Protein AF-A0A0C4YMG2-F1 (afdb_monomer)

Organism: NCBI:txid68895

Sequence (161 aa):
MKVSTTNVLNVLEQGEITAVRDLARYISHPRAFVLLRTAFIAMAAVAVLCFAASSFHLDGFENVGIGAAVVAALLLLGERRWFGNRDEVVVPAELLAVLRGQLRQEMFGKLEEVASRLTHDGPGDGVIRVRTLWQFLSESVASDTLKRRDARRPTKESQAG

Radius of gyration: 23.24 Å; Cα contacts (8 Å, |Δi|>4): 148; chains: 1; bounding box: 48×41×78 Å

Structure (mmCIF, N/CA/C/O backbone):
data_AF-A0A0C4YMG2-F1
#
_entry.id   AF-A0A0C4YMG2-F1
#
loop_
_atom_site.group_PDB
_atom_site.id
_atom_site.type_symbol
_atom_site.label_atom_id
_atom_site.label_alt_id
_atom_site.label_comp_id
_atom_site.label_asym_id
_atom_site.label_entity_id
_atom_site.label_seq_id
_atom_site.pdbx_PDB_ins_code
_atom_site.Cartn_x
_atom_site.Cartn_y
_atom_site.Cartn_z
_atom_site.occupancy
_atom_site.B_iso_or_equiv
_atom_site.auth_seq_id
_atom_site.auth_comp_id
_atom_site.auth_asym_id
_atom_site.auth_atom_id
_atom_site.pdbx_PDB_model_num
ATOM 1 N N . MET A 1 1 ? -8.814 30.461 10.374 1.00 34.84 1 MET A N 1
ATOM 2 C CA . MET A 1 1 ? -9.318 29.277 11.103 1.00 34.84 1 MET A CA 1
ATOM 3 C C . MET A 1 1 ? -8.114 28.527 11.656 1.00 34.84 1 MET A C 1
ATOM 5 O O . MET A 1 1 ? -7.326 28.020 10.871 1.00 34.84 1 MET A O 1
ATOM 9 N N . LYS A 1 2 ? -7.880 28.564 12.973 1.00 29.67 2 LYS A N 1
ATOM 10 C CA . LYS A 1 2 ? -6.794 27.795 13.599 1.00 29.67 2 LYS A CA 1
ATOM 11 C C . LYS A 1 2 ? -7.256 26.343 13.672 1.00 29.67 2 LYS A C 1
ATOM 13 O O . LYS A 1 2 ? -8.113 26.022 14.487 1.00 29.67 2 LYS A O 1
ATOM 18 N N . VAL A 1 3 ? -6.737 25.496 12.787 1.00 37.41 3 VAL A N 1
ATOM 19 C CA . VAL A 1 3 ? -6.883 24.044 12.910 1.00 37.41 3 VAL A CA 1
ATOM 20 C C . VAL A 1 3 ? -6.118 23.656 14.169 1.00 37.41 3 VAL A C 1
ATOM 22 O O . VAL A 1 3 ? -4.891 23.700 14.195 1.00 37.41 3 VAL A O 1
ATOM 25 N N . SER A 1 4 ? -6.850 23.380 15.247 1.00 33.66 4 SER A N 1
ATOM 26 C CA . SER A 1 4 ? -6.287 22.791 16.456 1.00 33.66 4 SER A CA 1
ATOM 27 C C . SER A 1 4 ? -5.834 21.382 16.095 1.00 33.66 4 SER A C 1
ATOM 29 O O . SER A 1 4 ? -6.612 20.436 16.159 1.00 33.66 4 SER A O 1
ATOM 31 N N . THR A 1 5 ? -4.577 21.242 15.676 1.00 39.91 5 THR A N 1
ATOM 32 C CA . THR A 1 5 ? -3.848 19.972 15.634 1.00 39.91 5 THR A CA 1
ATOM 33 C C . THR A 1 5 ? -3.621 19.500 17.066 1.00 39.91 5 THR A C 1
ATOM 35 O O . THR A 1 5 ? -2.499 19.482 17.574 1.00 39.91 5 THR A O 1
ATOM 38 N N . THR A 1 6 ? -4.700 19.139 17.753 1.00 43.66 6 THR A N 1
ATOM 39 C CA . THR A 1 6 ? -4.601 18.259 18.906 1.00 43.66 6 THR A CA 1
ATOM 40 C C . THR A 1 6 ? -4.354 16.881 18.315 1.00 43.66 6 THR A C 1
ATOM 42 O O . THR A 1 6 ? -5.286 16.175 17.951 1.00 43.66 6 THR A O 1
ATOM 45 N N . ASN A 1 7 ? -3.072 16.576 18.108 1.00 50.31 7 ASN A N 1
ATOM 46 C CA . ASN A 1 7 ? -2.548 15.259 17.772 1.00 50.31 7 ASN A CA 1
ATOM 47 C C . ASN A 1 7 ? -3.168 14.218 18.716 1.00 50.31 7 ASN A C 1
ATOM 49 O O . ASN A 1 7 ? -2.658 13.999 19.817 1.00 50.31 7 ASN A O 1
ATOM 53 N N . VAL A 1 8 ? -4.274 13.591 18.311 1.00 53.03 8 VAL A N 1
ATOM 54 C CA . VAL A 1 8 ? -4.788 12.396 18.977 1.00 53.03 8 VAL A CA 1
ATOM 55 C C . VAL A 1 8 ? -3.865 11.268 18.542 1.00 53.03 8 VAL A C 1
ATOM 57 O O . VAL A 1 8 ? -4.108 10.604 17.546 1.00 53.03 8 VAL A O 1
ATOM 60 N N . LEU A 1 9 ? -2.739 11.126 19.242 1.00 66.31 9 LEU A N 1
ATOM 61 C CA . LEU A 1 9 ? -1.820 10.015 19.033 1.00 66.31 9 LEU A CA 1
ATOM 62 C C . LEU A 1 9 ? -2.473 8.788 19.658 1.00 66.31 9 LEU A C 1
ATOM 64 O O . LEU A 1 9 ? -2.465 8.608 20.875 1.00 66.31 9 LEU A O 1
ATOM 68 N N . ASN A 1 10 ? -3.073 7.966 18.812 1.00 78.94 10 ASN A N 1
ATOM 69 C CA . ASN A 1 10 ? -3.588 6.660 19.180 1.00 78.94 10 ASN A CA 1
ATOM 70 C C . ASN A 1 10 ? -2.441 5.818 19.748 1.00 78.94 10 ASN A C 1
ATOM 72 O O . ASN A 1 10 ? -1.481 5.509 19.045 1.00 78.94 10 ASN A O 1
ATOM 76 N N . VAL A 1 11 ? -2.489 5.478 21.037 1.00 81.00 11 VAL A N 1
ATOM 77 C CA . VAL A 1 11 ? -1.402 4.723 21.671 1.00 81.00 11 VAL A CA 1
ATOM 78 C C . VAL A 1 11 ? -1.603 3.240 21.411 1.00 81.00 11 VAL A C 1
ATOM 80 O O . VAL A 1 11 ? -2.366 2.573 22.109 1.00 81.00 11 VAL A O 1
ATOM 83 N N . LEU A 1 12 ? -0.890 2.729 20.415 1.00 82.88 12 LEU A N 1
ATOM 84 C CA . LEU A 1 12 ? -0.925 1.322 20.047 1.00 82.88 12 LEU A CA 1
ATOM 85 C C . LEU A 1 12 ? 0.212 0.546 20.712 1.00 82.88 12 LEU A C 1
ATOM 87 O O . LEU A 1 12 ? 1.342 1.029 20.860 1.00 82.88 12 LEU A O 1
ATOM 91 N N . GLU A 1 13 ? -0.077 -0.695 21.081 1.00 87.44 13 GLU A N 1
ATOM 92 C CA . GLU A 1 13 ? 0.951 -1.675 21.415 1.00 87.44 13 GLU A CA 1
ATOM 93 C C . GLU A 1 13 ? 1.672 -2.148 20.145 1.00 87.44 13 GLU A C 1
ATOM 95 O O . GLU A 1 13 ? 1.132 -2.109 19.037 1.00 87.44 13 GLU A O 1
ATOM 100 N N . GLN A 1 14 ? 2.917 -2.615 20.276 1.00 85.56 14 GLN A N 1
ATOM 101 C CA . GLN A 1 14 ? 3.703 -3.046 19.115 1.00 85.56 14 GLN A CA 1
ATOM 102 C C . GLN A 1 14 ? 3.036 -4.209 18.353 1.00 85.56 14 GLN A C 1
ATOM 104 O O . GLN A 1 14 ? 3.139 -4.273 17.125 1.00 85.56 14 GLN A O 1
ATOM 109 N N . GLY A 1 15 ? 2.305 -5.081 19.060 1.00 86.50 15 GLY A N 1
ATOM 110 C CA . GLY A 1 15 ? 1.491 -6.140 18.456 1.00 86.50 15 GLY A CA 1
ATOM 111 C C . GLY A 1 15 ? 0.342 -5.590 17.606 1.00 86.50 15 GLY A C 1
ATOM 112 O O . GLY A 1 15 ? 0.178 -6.009 16.464 1.00 86.50 15 GLY A O 1
ATOM 113 N N . GLU A 1 16 ? -0.376 -4.582 18.109 1.00 87.81 16 GLU A N 1
ATOM 114 C CA . GLU A 1 16 ? -1.483 -3.918 17.402 1.00 87.81 16 GLU A CA 1
ATOM 115 C C . GLU A 1 16 ? -0.993 -3.194 16.135 1.00 87.81 16 GLU A C 1
ATOM 117 O O . GLU A 1 16 ? -1.596 -3.306 15.068 1.00 87.81 16 GLU A O 1
ATOM 122 N N . ILE A 1 17 ? 0.151 -2.500 16.223 1.00 88.38 17 ILE A N 1
ATOM 123 C CA . ILE A 1 17 ? 0.783 -1.842 15.067 1.00 88.38 17 ILE A CA 1
ATOM 124 C C . ILE A 1 17 ? 1.136 -2.865 13.993 1.00 88.38 17 ILE A C 1
ATOM 126 O O . ILE A 1 17 ? 0.932 -2.615 12.804 1.00 88.38 17 ILE A O 1
ATOM 130 N N . THR A 1 18 ? 1.706 -3.996 14.407 1.00 90.19 18 THR A N 1
ATOM 131 C CA . THR A 1 18 ? 2.139 -5.050 13.487 1.00 90.19 18 THR A CA 1
ATOM 132 C C . THR A 1 18 ? 0.930 -5.680 12.801 1.00 90.19 18 THR A C 1
ATOM 134 O O . THR A 1 18 ? 0.917 -5.755 11.578 1.00 90.19 18 THR A O 1
ATOM 137 N N . ALA A 1 19 ? -0.127 -5.993 13.553 1.00 90.19 19 ALA A N 1
ATOM 138 C CA . ALA A 1 19 ? -1.386 -6.516 13.028 1.00 90.19 19 ALA A CA 1
ATOM 139 C C . ALA A 1 19 ? -2.017 -5.606 11.959 1.00 90.19 19 ALA A C 1
ATOM 141 O O . ALA A 1 19 ? -2.282 -6.046 10.839 1.00 90.19 19 ALA A O 1
ATOM 142 N N . VAL A 1 20 ? -2.204 -4.316 12.268 1.00 90.50 20 VAL A N 1
ATOM 143 C CA . VAL A 1 20 ? -2.799 -3.354 11.323 1.00 90.50 20 VAL A CA 1
ATOM 144 C C . VAL A 1 20 ? -1.906 -3.174 10.091 1.00 90.50 20 VAL A C 1
ATOM 146 O O . VAL A 1 20 ? -2.401 -3.142 8.964 1.00 90.50 20 VAL A O 1
ATOM 149 N N . ARG A 1 21 ? -0.584 -3.081 10.281 1.00 91.38 21 ARG A N 1
ATOM 150 C CA . ARG A 1 21 ? 0.384 -2.904 9.189 1.00 91.38 21 ARG A CA 1
ATOM 151 C C . ARG A 1 21 ? 0.437 -4.112 8.266 1.00 91.38 21 ARG A C 1
ATOM 153 O O . ARG A 1 21 ? 0.476 -3.935 7.049 1.00 91.38 21 ARG A O 1
ATOM 160 N N . ASP A 1 22 ? 0.472 -5.312 8.825 1.00 90.88 22 ASP A N 1
ATOM 161 C CA . ASP A 1 22 ? 0.573 -6.541 8.048 1.00 90.88 22 ASP A CA 1
ATOM 162 C C . ASP A 1 22 ? -0.716 -6.790 7.275 1.00 90.88 22 ASP A C 1
ATOM 164 O O . ASP A 1 22 ? -0.653 -7.112 6.089 1.00 90.88 22 ASP A O 1
ATOM 168 N N . LEU A 1 23 ? -1.875 -6.512 7.879 1.00 90.44 23 LEU A N 1
ATOM 169 C CA . LEU A 1 23 ? -3.149 -6.542 7.173 1.00 90.44 23 LEU A CA 1
ATOM 170 C C . LEU A 1 23 ? -3.191 -5.519 6.029 1.00 90.44 23 LEU A C 1
ATOM 172 O O . LEU A 1 23 ? -3.531 -5.865 4.895 1.00 90.44 23 LEU A O 1
ATOM 176 N N . ALA A 1 24 ? -2.801 -4.270 6.302 1.00 88.94 24 ALA A N 1
ATOM 177 C CA . ALA A 1 24 ? -2.765 -3.224 5.288 1.00 88.94 24 ALA A CA 1
ATOM 178 C C . ALA A 1 24 ? -1.848 -3.617 4.123 1.00 88.94 24 ALA A C 1
ATOM 180 O O . ALA A 1 24 ? -2.241 -3.472 2.966 1.00 88.94 24 ALA A O 1
ATOM 181 N N . ARG A 1 25 ? -0.659 -4.175 4.397 1.00 87.81 25 ARG A N 1
ATOM 182 C CA . ARG A 1 25 ? 0.286 -4.671 3.379 1.00 87.81 25 ARG A CA 1
ATOM 183 C C . ARG A 1 25 ? -0.251 -5.860 2.601 1.00 87.81 25 ARG A C 1
ATOM 185 O O . ARG A 1 25 ? -0.142 -5.862 1.380 1.00 87.81 25 ARG A O 1
ATOM 192 N N . TYR A 1 26 ? -0.832 -6.836 3.290 1.00 87.88 26 TYR A N 1
ATOM 193 C CA . TYR A 1 26 ? -1.396 -8.033 2.676 1.00 87.88 26 TYR A CA 1
ATOM 194 C C . TYR A 1 26 ? -2.449 -7.674 1.623 1.00 87.88 26 TYR A C 1
ATOM 196 O O . TYR A 1 26 ? -2.428 -8.205 0.513 1.00 87.88 26 TYR A O 1
ATOM 204 N N . ILE A 1 27 ? -3.319 -6.711 1.939 1.00 85.31 27 ILE A N 1
ATOM 205 C CA . ILE A 1 27 ? -4.368 -6.260 1.024 1.00 85.31 27 ILE A CA 1
ATOM 206 C C . ILE A 1 27 ? -3.803 -5.323 -0.045 1.00 85.31 27 ILE A C 1
ATOM 208 O O . ILE A 1 27 ? -4.109 -5.490 -1.220 1.00 85.31 27 ILE A O 1
ATOM 212 N N . SER A 1 28 ? -2.969 -4.344 0.309 1.00 81.94 28 SER A N 1
ATOM 213 C CA . SER A 1 28 ? -2.467 -3.356 -0.661 1.00 81.94 28 SER A CA 1
ATOM 214 C C . SER A 1 28 ? -1.492 -3.942 -1.685 1.00 81.94 28 SER A C 1
ATOM 216 O O . SER A 1 28 ? -1.572 -3.578 -2.858 1.00 81.94 28 SER A O 1
ATOM 218 N N . HIS A 1 29 ? -0.633 -4.882 -1.277 1.00 80.94 29 HIS A N 1
ATOM 219 C CA . HIS A 1 29 ? 0.494 -5.392 -2.065 1.00 80.94 29 HIS A CA 1
ATOM 220 C C . HIS A 1 29 ? 0.396 -6.908 -2.325 1.00 80.94 29 HIS A C 1
ATOM 222 O O . HIS A 1 29 ? 1.229 -7.679 -1.835 1.00 80.94 29 HIS A O 1
ATOM 228 N N . PRO A 1 30 ? -0.574 -7.383 -3.130 1.00 81.12 30 PRO A N 1
ATOM 229 C CA . PRO A 1 30 ? -0.549 -8.769 -3.580 1.00 81.12 30 PRO A CA 1
ATOM 230 C C . PRO A 1 30 ? 0.733 -9.016 -4.389 1.00 81.12 30 PRO A C 1
ATOM 232 O O . PRO A 1 30 ? 1.203 -8.133 -5.108 1.00 81.12 30 PRO A O 1
ATOM 235 N N . ARG A 1 31 ? 1.301 -10.227 -4.313 1.00 83.25 31 ARG A N 1
ATOM 236 C CA . ARG A 1 31 ? 2.590 -10.563 -4.961 1.00 83.25 31 ARG A CA 1
ATOM 237 C C . ARG A 1 31 ? 2.642 -10.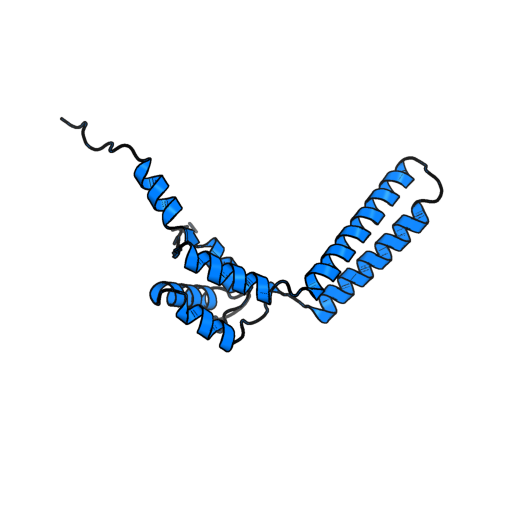161 -6.440 1.00 83.25 31 ARG A C 1
ATOM 239 O O . ARG A 1 31 ? 3.653 -9.641 -6.896 1.00 83.25 31 ARG A O 1
ATOM 246 N N . ALA A 1 32 ? 1.536 -10.343 -7.163 1.00 81.56 32 ALA A N 1
ATOM 247 C CA . ALA A 1 32 ? 1.416 -9.956 -8.567 1.00 81.56 32 ALA A CA 1
ATOM 248 C C . ALA A 1 32 ? 1.554 -8.437 -8.793 1.00 81.56 32 ALA A C 1
ATOM 250 O O . ALA A 1 32 ? 2.218 -8.026 -9.740 1.00 81.56 32 ALA A O 1
ATOM 251 N N . PHE A 1 33 ? 0.993 -7.608 -7.905 1.00 83.62 33 PHE A N 1
ATOM 252 C CA . PHE A 1 33 ? 1.150 -6.152 -7.959 1.00 83.62 33 PHE A CA 1
ATOM 253 C C . PHE A 1 33 ? 2.602 -5.744 -7.708 1.00 83.62 33 PHE A C 1
ATOM 255 O O . PHE A 1 33 ? 3.143 -4.926 -8.444 1.00 83.62 33 PHE A O 1
ATOM 262 N N . VAL A 1 34 ? 3.256 -6.352 -6.713 1.00 84.75 34 VAL A N 1
ATOM 263 C CA . VAL A 1 34 ? 4.668 -6.071 -6.408 1.00 84.75 34 VAL A CA 1
ATOM 264 C C . VAL A 1 34 ? 5.552 -6.401 -7.608 1.00 84.75 34 VAL A C 1
ATOM 266 O O . VAL A 1 34 ? 6.341 -5.558 -8.025 1.00 84.75 34 VAL A O 1
ATOM 269 N N . LEU A 1 35 ? 5.377 -7.581 -8.211 1.00 87.62 35 LEU A N 1
ATOM 270 C CA . LEU A 1 35 ? 6.126 -7.982 -9.403 1.00 87.62 35 LEU A CA 1
ATOM 271 C C . LEU A 1 35 ? 5.919 -6.994 -10.557 1.00 87.62 35 LEU A C 1
ATOM 273 O O . LEU A 1 35 ? 6.892 -6.499 -11.125 1.00 87.62 35 LEU A O 1
ATOM 277 N N . LEU A 1 36 ? 4.666 -6.639 -10.848 1.00 88.31 36 LEU A N 1
ATOM 278 C CA . LEU A 1 36 ? 4.338 -5.696 -11.914 1.00 88.31 36 LEU A CA 1
ATOM 279 C C . LEU A 1 36 ? 4.952 -4.309 -11.665 1.00 88.31 36 LEU A C 1
ATOM 281 O O . LEU A 1 36 ? 5.566 -3.732 -12.563 1.00 88.31 36 LEU A O 1
ATOM 285 N N . ARG A 1 37 ? 4.861 -3.805 -10.429 1.00 87.19 37 ARG A N 1
ATOM 286 C CA . ARG A 1 37 ? 5.425 -2.513 -10.027 1.00 87.19 37 ARG A CA 1
ATOM 287 C C . ARG A 1 37 ? 6.949 -2.504 -10.112 1.00 87.19 37 ARG A C 1
ATOM 289 O O . ARG A 1 37 ? 7.528 -1.525 -10.575 1.00 87.19 37 ARG A O 1
ATOM 296 N N . THR A 1 38 ? 7.609 -3.588 -9.701 1.00 90.38 38 THR A N 1
ATOM 297 C CA . THR A 1 38 ? 9.070 -3.715 -9.822 1.00 90.38 38 THR A CA 1
ATOM 298 C C . THR A 1 38 ? 9.522 -3.761 -11.278 1.00 90.38 38 THR A C 1
ATOM 300 O O . THR A 1 38 ? 10.485 -3.082 -11.625 1.00 90.38 38 THR A O 1
ATOM 303 N N . ALA A 1 39 ? 8.793 -4.472 -12.145 1.00 90.94 39 ALA A N 1
ATOM 304 C CA . ALA A 1 39 ? 9.064 -4.491 -13.579 1.00 90.94 39 ALA A CA 1
ATOM 305 C C . ALA A 1 39 ? 8.897 -3.094 -14.195 1.00 90.94 39 ALA A C 1
ATOM 307 O O . ALA A 1 39 ? 9.756 -2.652 -14.953 1.00 90.94 39 ALA A O 1
ATOM 308 N N . PHE A 1 40 ? 7.841 -2.364 -13.817 1.00 91.62 40 PHE A N 1
ATOM 309 C CA . PHE A 1 40 ? 7.636 -0.981 -14.248 1.00 91.62 40 PHE A CA 1
ATOM 310 C C . PHE A 1 40 ? 8.820 -0.085 -13.859 1.00 91.62 40 PHE A C 1
ATOM 312 O O . PHE A 1 40 ? 9.379 0.594 -14.719 1.00 91.62 40 PHE A O 1
ATOM 319 N N . ILE A 1 41 ? 9.231 -0.112 -12.587 1.00 92.44 41 ILE A N 1
ATOM 320 C CA . ILE A 1 41 ? 10.345 0.706 -12.084 1.00 92.44 41 ILE A CA 1
ATOM 321 C C . ILE A 1 41 ? 11.648 0.354 -12.807 1.00 92.44 41 ILE A C 1
ATOM 323 O O . ILE A 1 41 ? 12.385 1.256 -13.200 1.00 92.44 41 ILE A O 1
ATOM 327 N N . ALA A 1 42 ? 11.920 -0.936 -13.020 1.00 93.69 42 ALA A N 1
ATOM 328 C CA . ALA A 1 42 ? 13.108 -1.381 -13.738 1.00 93.69 42 ALA A CA 1
ATOM 329 C C . ALA A 1 42 ? 13.125 -0.854 -15.182 1.00 93.69 42 ALA A C 1
ATOM 331 O O . ALA A 1 42 ? 14.122 -0.280 -15.610 1.00 93.69 42 ALA A O 1
ATOM 332 N N . MET A 1 43 ? 12.011 -0.971 -15.911 1.00 90.81 43 MET A N 1
ATOM 333 C CA . MET A 1 43 ? 11.918 -0.478 -17.290 1.00 90.81 43 MET A CA 1
ATOM 334 C C . MET A 1 43 ? 11.995 1.048 -17.373 1.00 90.81 43 MET A C 1
ATOM 336 O O . MET A 1 43 ? 12.647 1.579 -18.270 1.00 90.81 43 MET A O 1
ATOM 340 N N . ALA A 1 44 ? 11.401 1.761 -16.414 1.00 89.81 44 ALA A N 1
ATOM 341 C CA . ALA A 1 44 ? 11.532 3.210 -16.317 1.00 89.81 44 ALA A CA 1
ATOM 342 C C . ALA A 1 44 ? 12.989 3.629 -16.055 1.00 89.81 44 ALA A C 1
ATOM 344 O O . ALA A 1 44 ? 13.487 4.548 -16.700 1.00 89.81 44 ALA A O 1
ATOM 345 N N . ALA A 1 45 ? 13.696 2.930 -15.162 1.00 92.69 45 ALA A N 1
ATOM 346 C CA . ALA A 1 45 ? 15.109 3.183 -14.896 1.00 92.69 45 ALA A CA 1
ATOM 347 C C . ALA A 1 45 ? 15.9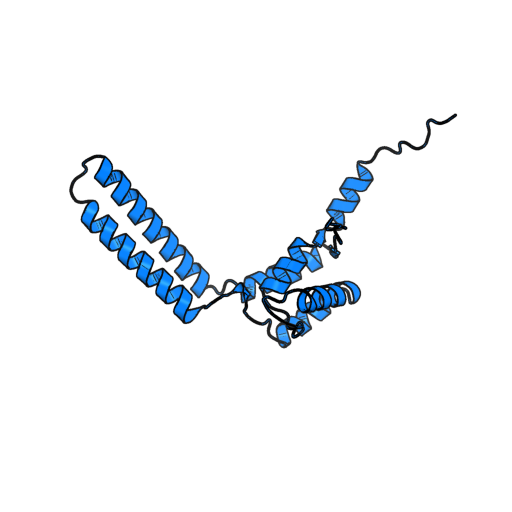77 2.924 -16.137 1.00 92.69 45 ALA A C 1
ATOM 349 O O . ALA A 1 45 ? 16.825 3.749 -16.466 1.00 92.69 45 ALA A O 1
ATOM 350 N N . VAL A 1 46 ? 15.730 1.827 -16.864 1.00 91.19 46 VAL A N 1
ATOM 351 C CA . VAL A 1 46 ? 16.413 1.534 -18.135 1.00 91.19 46 VAL A CA 1
ATOM 352 C C . VAL A 1 46 ? 16.165 2.644 -19.152 1.00 91.19 46 VAL A C 1
ATOM 354 O O . VAL A 1 46 ? 17.121 3.138 -19.740 1.00 91.19 46 VAL A O 1
ATOM 357 N N . ALA A 1 47 ? 14.917 3.093 -19.318 1.00 90.31 47 ALA A N 1
ATOM 358 C CA . ALA A 1 47 ? 14.597 4.190 -20.226 1.00 90.31 47 ALA A CA 1
ATOM 359 C C . ALA A 1 47 ? 15.387 5.460 -19.870 1.00 90.31 47 ALA A C 1
ATOM 361 O O . ALA A 1 47 ? 16.048 6.032 -20.734 1.00 90.31 47 ALA A O 1
ATOM 362 N N . VAL A 1 48 ? 15.388 5.857 -18.591 1.00 90.50 48 VAL A N 1
ATOM 363 C CA . VAL A 1 48 ? 16.137 7.028 -18.104 1.00 90.50 48 VAL A CA 1
ATOM 364 C C . VAL A 1 48 ? 17.637 6.889 -18.371 1.00 90.50 48 VAL A C 1
ATOM 366 O O . VAL A 1 48 ? 18.256 7.836 -18.851 1.00 90.50 48 VAL A O 1
ATOM 369 N N . LEU A 1 49 ? 18.224 5.718 -18.113 1.00 90.94 49 LEU A N 1
ATOM 370 C CA . LEU A 1 49 ? 19.644 5.466 -18.371 1.00 90.94 49 LEU A CA 1
ATOM 371 C C . LEU A 1 49 ? 19.978 5.516 -19.867 1.00 90.94 49 LEU A C 1
ATOM 373 O O . LEU A 1 49 ? 20.998 6.091 -20.237 1.00 90.94 49 LEU A O 1
ATOM 377 N N . CYS A 1 50 ? 19.119 4.972 -20.732 1.00 88.88 50 CYS A N 1
ATOM 378 C CA . CYS A 1 50 ? 19.296 5.037 -22.182 1.00 88.88 50 CYS A CA 1
ATOM 379 C C . CYS A 1 50 ? 19.204 6.475 -22.712 1.00 88.88 50 CYS A C 1
ATOM 381 O O . CYS A 1 50 ? 20.030 6.865 -23.533 1.00 88.88 50 CYS A O 1
ATOM 383 N N . PHE A 1 51 ? 18.261 7.284 -22.216 1.00 85.06 51 PHE A N 1
ATOM 384 C CA . PHE A 1 51 ? 18.172 8.706 -22.574 1.00 85.06 51 PHE A CA 1
ATOM 385 C C . PHE A 1 51 ? 19.375 9.512 -22.064 1.00 85.06 51 PHE A C 1
ATOM 387 O O . PHE A 1 51 ? 19.898 10.368 -22.779 1.00 85.06 51 PHE A O 1
ATOM 394 N N . ALA A 1 52 ? 19.867 9.208 -20.860 1.00 87.31 52 ALA A N 1
ATOM 395 C CA . ALA A 1 52 ? 21.093 9.810 -20.347 1.00 87.31 52 ALA A CA 1
ATOM 396 C C . ALA A 1 52 ? 22.307 9.433 -21.214 1.00 87.31 52 ALA A C 1
ATOM 398 O O . ALA A 1 52 ? 23.085 10.307 -21.577 1.00 87.31 52 ALA A O 1
ATOM 399 N N . ALA A 1 53 ? 22.441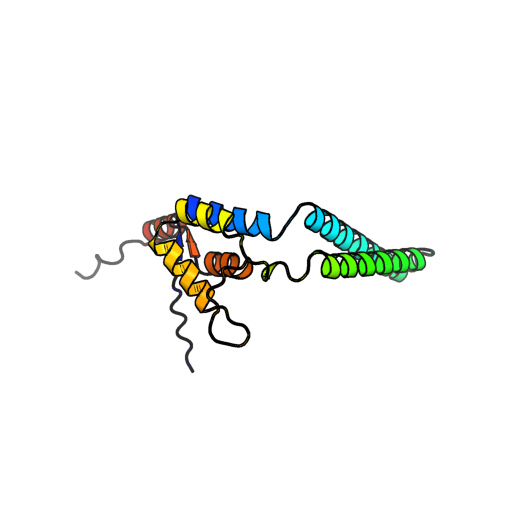 8.162 -21.606 1.00 85.19 53 ALA A N 1
ATOM 400 C CA . ALA A 1 53 ? 23.520 7.679 -22.472 1.00 85.19 53 ALA A CA 1
ATOM 401 C C . ALA A 1 53 ? 23.481 8.304 -23.879 1.00 85.19 53 ALA A C 1
ATOM 403 O O . ALA A 1 53 ? 24.516 8.736 -24.382 1.00 85.19 53 ALA A O 1
ATOM 404 N N . SER A 1 54 ? 22.291 8.421 -24.480 1.00 79.56 54 SER A N 1
ATOM 405 C CA . SER A 1 54 ? 22.069 9.148 -25.743 1.00 79.56 54 SER A CA 1
ATOM 406 C C . SER A 1 54 ? 22.521 10.610 -25.642 1.00 79.56 54 SER A C 1
ATOM 408 O O . SER A 1 54 ? 23.169 11.118 -26.554 1.00 79.56 54 SER A O 1
ATOM 410 N N . SER A 1 55 ? 22.305 11.263 -24.494 1.00 81.44 55 SER A N 1
ATOM 411 C CA . SER A 1 55 ? 22.771 12.642 -24.274 1.00 81.44 55 SER A CA 1
ATOM 412 C C . SER A 1 55 ? 24.305 12.772 -24.325 1.00 81.44 55 SER A C 1
ATOM 414 O O . SER A 1 55 ? 24.823 13.834 -24.668 1.00 81.44 55 SER A O 1
ATOM 416 N N . PHE A 1 56 ? 25.045 11.687 -24.069 1.00 84.62 56 PHE A N 1
ATOM 417 C CA . PHE A 1 56 ? 26.504 11.610 -24.235 1.00 84.62 56 PHE A CA 1
ATOM 418 C C . PHE A 1 56 ? 26.948 11.181 -25.648 1.00 84.62 56 PHE A C 1
ATOM 420 O O . PHE A 1 56 ? 28.120 10.869 -25.838 1.00 84.62 56 PHE A O 1
ATOM 427 N N . HIS A 1 57 ? 26.043 11.195 -26.637 1.00 76.56 57 HIS A N 1
ATOM 428 C CA . HIS A 1 57 ? 26.302 10.847 -28.044 1.00 76.56 57 HIS A CA 1
ATOM 429 C C . HIS A 1 57 ? 26.756 9.390 -28.242 1.00 76.56 57 HIS A C 1
ATOM 431 O O . HIS A 1 57 ? 27.526 9.075 -29.147 1.00 76.56 57 HIS A O 1
ATOM 437 N N . LEU A 1 58 ? 26.288 8.486 -27.377 1.00 72.50 58 LEU A N 1
ATOM 438 C CA . LEU A 1 58 ? 26.470 7.053 -27.571 1.00 72.50 58 LEU A CA 1
ATOM 439 C C . LEU A 1 58 ? 25.397 6.538 -28.539 1.00 72.50 58 LEU A C 1
ATOM 441 O O . LEU A 1 58 ? 24.203 6.554 -28.224 1.00 72.50 58 LEU A O 1
ATOM 445 N N . ASP A 1 59 ? 25.825 6.072 -29.710 1.00 76.44 59 ASP A N 1
ATOM 446 C CA . ASP A 1 59 ? 24.926 5.578 -30.754 1.00 76.44 59 ASP A CA 1
ATOM 447 C C . ASP A 1 59 ? 24.170 4.308 -30.326 1.00 76.44 59 ASP A C 1
ATOM 449 O O . ASP A 1 59 ? 24.681 3.446 -29.609 1.00 76.44 59 ASP A O 1
ATOM 453 N N . GLY A 1 60 ? 22.927 4.174 -30.798 1.00 74.81 60 GLY A N 1
ATOM 454 C CA . GLY A 1 60 ? 22.113 2.962 -30.637 1.00 74.81 60 GLY A CA 1
ATOM 455 C C . GLY A 1 60 ? 21.278 2.873 -29.354 1.00 74.81 60 GLY A C 1
ATOM 456 O O . GLY A 1 60 ? 20.428 1.987 -29.253 1.00 74.81 60 GLY A O 1
ATOM 457 N N . PHE A 1 61 ? 21.437 3.797 -28.400 1.00 81.00 61 PHE A N 1
ATOM 458 C CA . PHE A 1 61 ? 20.683 3.773 -27.136 1.00 81.00 61 PHE A CA 1
ATOM 459 C C . PHE A 1 61 ? 19.277 4.386 -27.221 1.00 81.00 61 PHE A C 1
ATOM 461 O O . PHE A 1 61 ? 18.419 4.047 -26.407 1.00 81.00 61 PHE A O 1
ATOM 468 N N . GLU A 1 62 ? 18.999 5.236 -28.211 1.00 79.00 62 GLU A N 1
ATOM 469 C CA . GLU A 1 62 ? 17.711 5.940 -28.337 1.00 79.00 62 GLU A CA 1
ATOM 470 C C . GLU A 1 62 ? 16.538 4.983 -28.569 1.00 79.00 62 GLU A C 1
ATOM 472 O O . GLU A 1 62 ? 15.543 5.019 -27.846 1.00 79.00 62 GLU A O 1
ATOM 477 N N . ASN A 1 63 ? 16.687 4.054 -29.516 1.00 84.75 63 ASN A N 1
ATOM 478 C CA . ASN A 1 63 ? 15.654 3.062 -29.822 1.00 84.75 63 ASN A CA 1
ATOM 479 C C . ASN A 1 63 ? 15.388 2.128 -28.631 1.00 84.75 63 ASN A C 1
ATOM 481 O O . ASN A 1 63 ? 14.241 1.756 -28.374 1.00 84.75 63 ASN A O 1
ATOM 485 N N . VAL A 1 64 ? 16.435 1.785 -27.872 1.00 85.25 64 VAL A N 1
ATOM 486 C CA . VAL A 1 64 ? 16.323 0.972 -26.651 1.00 85.25 64 VAL A CA 1
ATOM 487 C C . VAL A 1 64 ? 15.591 1.749 -25.553 1.00 85.25 64 VAL A C 1
ATOM 489 O O . VAL A 1 64 ? 14.695 1.200 -24.912 1.00 85.25 64 VAL A O 1
ATOM 492 N N . GLY A 1 65 ? 15.908 3.035 -25.378 1.00 86.00 65 GLY A N 1
ATOM 493 C CA . GLY A 1 65 ? 15.241 3.914 -24.417 1.00 86.00 65 GLY A CA 1
ATOM 494 C C . GLY A 1 65 ? 13.754 4.102 -24.714 1.00 86.00 65 GLY A C 1
ATOM 495 O O . GLY A 1 65 ? 12.924 3.969 -23.813 1.00 86.00 65 GLY A O 1
ATOM 496 N N . ILE A 1 66 ? 13.401 4.322 -25.984 1.00 87.81 66 ILE A N 1
ATOM 497 C CA . ILE A 1 66 ? 12.004 4.417 -26.434 1.00 87.81 66 ILE A CA 1
ATOM 498 C C . ILE A 1 66 ? 11.272 3.094 -26.188 1.00 87.81 66 ILE A C 1
ATOM 500 O O . ILE A 1 66 ? 10.185 3.094 -25.607 1.00 87.81 66 ILE A O 1
ATOM 504 N N . GLY A 1 67 ? 11.870 1.959 -26.565 1.00 88.38 67 GLY A N 1
ATOM 505 C CA . GLY A 1 67 ? 11.288 0.638 -26.318 1.00 88.38 67 GLY A CA 1
ATOM 506 C C . GLY A 1 67 ? 11.026 0.390 -24.830 1.00 88.38 67 GLY A C 1
ATOM 507 O O . GLY A 1 67 ? 9.932 -0.033 -24.451 1.00 88.38 67 GLY A O 1
ATOM 508 N N . ALA A 1 68 ? 11.988 0.731 -23.970 1.00 90.31 68 ALA A N 1
ATOM 509 C CA . ALA A 1 68 ? 11.841 0.608 -22.525 1.00 90.31 68 ALA A CA 1
ATOM 510 C C . ALA A 1 68 ? 10.727 1.505 -21.962 1.00 90.31 68 ALA A C 1
ATOM 512 O O . ALA A 1 68 ? 9.945 1.058 -21.119 1.00 90.31 68 ALA A O 1
ATOM 513 N N . ALA A 1 69 ? 10.597 2.734 -22.470 1.00 90.19 69 ALA A N 1
ATOM 514 C CA . ALA A 1 69 ? 9.533 3.655 -22.082 1.00 90.19 69 ALA A CA 1
ATOM 515 C C . ALA A 1 69 ? 8.138 3.139 -22.480 1.00 90.19 69 ALA A C 1
ATOM 517 O O . ALA A 1 69 ? 7.206 3.207 -21.677 1.00 90.19 69 ALA A O 1
ATOM 518 N N . VAL A 1 70 ? 7.993 2.567 -23.681 1.00 94.12 70 VAL A N 1
ATOM 519 C CA . VAL A 1 70 ? 6.728 1.963 -24.138 1.00 94.12 70 VAL A CA 1
ATOM 520 C C . VAL A 1 70 ? 6.344 0.776 -23.256 1.00 94.12 70 VAL A C 1
ATOM 522 O O . VAL A 1 70 ? 5.200 0.687 -22.810 1.00 94.12 70 VAL A O 1
ATOM 525 N N . VAL A 1 71 ? 7.293 -0.111 -22.939 1.00 92.94 71 VAL A N 1
ATOM 526 C CA . VAL A 1 71 ? 7.037 -1.238 -22.028 1.00 92.94 71 VAL A CA 1
ATOM 527 C C . VAL A 1 71 ? 6.633 -0.734 -20.641 1.00 92.94 71 VAL A C 1
ATOM 529 O O . VAL A 1 71 ? 5.651 -1.221 -20.084 1.00 92.94 71 VAL A O 1
ATOM 532 N N . ALA A 1 72 ? 7.321 0.274 -20.095 1.00 91.81 72 ALA A N 1
ATOM 533 C CA . ALA A 1 72 ? 6.946 0.878 -18.817 1.00 91.81 72 ALA A CA 1
ATOM 534 C C . ALA A 1 72 ? 5.516 1.453 -18.853 1.00 91.81 72 ALA A C 1
ATOM 536 O O . ALA A 1 72 ? 4.734 1.224 -17.929 1.00 91.81 72 ALA A O 1
ATOM 537 N N . ALA A 1 73 ? 5.131 2.134 -19.935 1.00 92.00 73 ALA A N 1
ATOM 538 C CA . ALA A 1 73 ? 3.775 2.654 -20.100 1.00 92.00 73 ALA A CA 1
ATOM 539 C C . ALA A 1 73 ? 2.719 1.533 -20.117 1.00 92.00 73 ALA A C 1
ATOM 541 O O . ALA A 1 73 ? 1.694 1.641 -19.442 1.00 92.00 73 ALA A O 1
ATOM 542 N N . LEU A 1 74 ? 2.978 0.429 -20.826 1.00 92.94 74 LEU A N 1
ATOM 543 C CA . LEU A 1 74 ? 2.080 -0.730 -20.854 1.00 92.94 74 LEU A CA 1
ATOM 544 C C . LEU A 1 74 ? 1.947 -1.393 -19.479 1.00 92.94 74 LEU A C 1
ATOM 546 O O . LEU A 1 74 ? 0.836 -1.735 -19.071 1.00 92.94 74 LEU A O 1
ATOM 550 N N . LEU A 1 75 ? 3.053 -1.529 -18.741 1.00 91.19 75 LEU A N 1
ATOM 551 C CA . LEU A 1 75 ? 3.042 -2.063 -17.377 1.00 91.19 75 LEU A CA 1
ATOM 552 C C . LEU A 1 75 ? 2.206 -1.180 -16.441 1.00 91.19 75 LEU A C 1
ATOM 554 O O . LEU A 1 75 ? 1.396 -1.704 -15.678 1.00 91.19 75 LEU A O 1
ATOM 558 N N . LEU A 1 76 ? 2.331 0.146 -16.550 1.00 88.31 76 LEU A N 1
ATOM 559 C CA . LEU A 1 76 ? 1.546 1.100 -15.761 1.00 88.31 76 LEU A CA 1
ATOM 560 C C . LEU A 1 76 ? 0.043 1.030 -16.085 1.00 88.31 76 LEU A C 1
ATOM 562 O O . LEU A 1 76 ? -0.796 1.099 -15.184 1.00 88.31 76 LEU A O 1
ATOM 566 N N . LEU A 1 77 ? -0.314 0.884 -17.364 1.00 90.38 77 LEU A N 1
ATOM 567 C CA . LEU A 1 77 ? -1.708 0.707 -17.781 1.00 90.38 77 LEU A CA 1
ATOM 568 C C . LEU A 1 77 ? -2.281 -0.621 -17.275 1.00 90.38 77 LEU A C 1
ATOM 570 O O . LEU A 1 77 ? -3.397 -0.642 -16.753 1.00 90.38 77 LEU A O 1
ATOM 574 N N . GLY A 1 78 ? -1.510 -1.709 -17.368 1.00 87.94 78 GLY A N 1
ATOM 575 C CA . GLY A 1 78 ? -1.873 -3.008 -16.800 1.00 87.94 78 GLY A CA 1
ATOM 576 C C . GLY A 1 78 ? -2.077 -2.940 -15.285 1.00 87.94 78 GLY A C 1
ATOM 577 O O . GLY A 1 78 ? -3.062 -3.470 -14.771 1.00 87.94 78 GLY A O 1
ATOM 578 N N . GLU A 1 79 ? -1.207 -2.208 -14.581 1.00 86.56 79 GLU A N 1
ATOM 579 C CA . GLU A 1 79 ? -1.305 -1.976 -13.136 1.00 86.56 79 GLU A CA 1
ATOM 580 C C . GLU A 1 79 ? -2.638 -1.307 -12.795 1.00 86.56 79 GLU A C 1
ATOM 582 O O . GLU A 1 79 ? -3.436 -1.855 -12.033 1.00 86.56 79 GLU A O 1
ATOM 587 N N . ARG A 1 80 ? -2.941 -0.173 -13.436 1.00 85.25 80 ARG A N 1
ATOM 588 C CA . ARG A 1 80 ? -4.198 0.552 -13.207 1.00 85.25 80 ARG A CA 1
ATOM 589 C C . ARG A 1 80 ? -5.429 -0.276 -13.565 1.00 85.25 80 ARG A C 1
ATOM 591 O O . ARG A 1 80 ? -6.429 -0.211 -12.853 1.00 85.25 80 ARG A O 1
ATOM 598 N N . ARG A 1 81 ? -5.369 -1.057 -14.647 1.00 87.38 81 ARG A N 1
ATOM 599 C CA . ARG A 1 81 ? -6.513 -1.825 -15.154 1.00 87.38 81 ARG A CA 1
ATOM 600 C C . ARG A 1 81 ? -6.878 -3.024 -14.281 1.00 87.38 81 ARG A C 1
ATOM 602 O O . ARG A 1 81 ? -8.067 -3.337 -14.183 1.00 87.38 81 ARG A O 1
ATOM 609 N N . TRP A 1 82 ? -5.893 -3.717 -13.714 1.00 83.25 82 TRP A N 1
ATOM 610 C CA . TRP A 1 82 ? -6.128 -4.926 -12.916 1.00 83.25 82 TRP A CA 1
ATOM 611 C C . TRP A 1 82 ? -6.192 -4.664 -11.419 1.00 83.25 82 TRP A C 1
ATOM 613 O O . TRP A 1 82 ? -6.939 -5.341 -10.717 1.00 83.25 82 TRP A O 1
ATOM 623 N N . PHE A 1 83 ? -5.426 -3.695 -10.925 1.00 82.12 83 PHE A N 1
ATOM 624 C CA . PHE A 1 83 ? -5.273 -3.471 -9.492 1.00 82.12 83 PHE A CA 1
ATOM 625 C C . PHE A 1 83 ? -6.033 -2.241 -8.989 1.00 82.12 83 PHE A C 1
ATOM 627 O O . PHE A 1 83 ? -6.353 -2.199 -7.800 1.00 82.12 83 PHE A O 1
ATOM 634 N N . GLY A 1 84 ? -6.395 -1.307 -9.877 1.00 83.06 84 GLY A N 1
ATOM 635 C CA . GLY A 1 84 ? -7.158 -0.106 -9.532 1.00 83.06 84 GLY A CA 1
ATOM 636 C C . GLY A 1 84 ? -6.453 0.770 -8.492 1.00 83.06 84 GLY A C 1
ATOM 637 O O . GLY A 1 84 ? -5.232 0.707 -8.333 1.00 83.06 84 GLY A O 1
ATOM 638 N N . ASN A 1 85 ? -7.223 1.586 -7.765 1.00 82.56 85 ASN A N 1
ATOM 639 C CA . ASN A 1 85 ? -6.700 2.323 -6.617 1.00 82.56 85 ASN A CA 1
ATOM 640 C C . ASN A 1 85 ? -6.624 1.397 -5.389 1.00 82.56 85 ASN A C 1
ATOM 642 O O . ASN A 1 85 ? -7.637 1.106 -4.753 1.00 82.56 85 ASN A O 1
ATOM 646 N N . ARG A 1 86 ? -5.419 0.919 -5.053 1.00 81.62 86 ARG A N 1
ATOM 647 C CA . ARG A 1 86 ? -5.217 -0.037 -3.947 1.00 81.62 86 ARG A CA 1
ATOM 648 C C . ARG A 1 86 ? -5.535 0.533 -2.573 1.00 81.62 86 ARG A C 1
ATOM 650 O O . ARG A 1 86 ? -5.905 -0.234 -1.687 1.00 81.62 86 ARG A O 1
ATOM 657 N N . ASP A 1 87 ? -5.462 1.847 -2.419 1.00 79.62 87 ASP A N 1
ATOM 658 C CA . ASP A 1 87 ? -5.785 2.510 -1.158 1.00 79.62 87 ASP A CA 1
ATOM 659 C C . ASP A 1 87 ? -7.296 2.507 -0.880 1.00 79.62 87 ASP A C 1
ATOM 661 O O . ASP A 1 87 ? -7.725 2.552 0.273 1.00 79.62 87 ASP A O 1
ATOM 665 N N . GLU A 1 88 ? -8.119 2.374 -1.919 1.00 82.69 88 GLU A N 1
ATOM 666 C CA . GLU A 1 88 ? -9.580 2.356 -1.804 1.00 82.69 88 GLU A CA 1
ATOM 667 C C . GLU A 1 88 ? -10.172 0.954 -1.652 1.00 82.69 88 GLU A C 1
ATOM 669 O O . GLU A 1 88 ? -11.387 0.818 -1.477 1.00 82.69 88 GLU A O 1
ATOM 674 N N . VAL A 1 89 ? -9.331 -0.084 -1.680 1.00 86.38 89 VAL A N 1
ATOM 675 C CA . VAL A 1 89 ? -9.769 -1.470 -1.499 1.00 86.38 89 VAL A CA 1
ATOM 676 C C . VAL A 1 89 ? -10.375 -1.630 -0.107 1.00 86.38 89 VAL A C 1
ATOM 678 O O . VAL A 1 89 ? -9.747 -1.318 0.908 1.00 86.38 89 VAL A O 1
ATOM 681 N N . VAL A 1 90 ? -11.614 -2.120 -0.077 1.00 87.75 90 VAL A N 1
ATOM 682 C CA . VAL A 1 90 ? -12.355 -2.417 1.151 1.00 87.75 90 VAL A CA 1
ATOM 683 C C . VAL A 1 90 ? -11.722 -3.615 1.847 1.00 87.75 90 VAL A C 1
ATOM 685 O O . VAL A 1 90 ? -11.392 -4.611 1.200 1.00 87.75 90 VAL A O 1
ATOM 688 N N . VAL A 1 91 ? -11.550 -3.526 3.166 1.00 87.56 91 VAL A N 1
ATOM 689 C CA . VAL A 1 91 ? -11.048 -4.649 3.959 1.00 87.56 91 VAL A CA 1
ATOM 690 C C . VAL A 1 91 ? -12.153 -5.714 4.057 1.00 87.56 91 VAL A C 1
ATOM 692 O O . VAL A 1 91 ? -13.254 -5.397 4.506 1.00 87.56 91 VAL A O 1
ATOM 695 N N . PRO A 1 92 ? -11.898 -6.973 3.652 1.00 88.94 92 PRO A N 1
ATOM 696 C CA . PRO A 1 92 ? -12.873 -8.054 3.771 1.00 88.94 92 PRO A CA 1
ATOM 697 C C . PRO A 1 92 ? -13.352 -8.248 5.214 1.00 88.94 92 PRO A C 1
ATOM 699 O O . PRO A 1 92 ? -12.547 -8.199 6.146 1.00 88.94 92 PRO A O 1
ATOM 702 N N . ALA A 1 93 ? -14.644 -8.537 5.396 1.00 87.56 93 ALA A N 1
ATOM 703 C CA . ALA A 1 93 ? -15.258 -8.700 6.718 1.00 87.56 93 ALA A CA 1
ATOM 704 C C . ALA A 1 93 ? -14.569 -9.780 7.576 1.00 87.56 93 ALA A C 1
ATOM 706 O O . ALA A 1 93 ? -14.399 -9.598 8.778 1.00 87.56 93 ALA A O 1
ATOM 707 N N . GLU A 1 94 ? -14.108 -10.867 6.954 1.00 90.25 94 GLU A N 1
ATOM 708 C CA . GLU A 1 94 ? -13.360 -11.938 7.625 1.00 90.25 94 GLU A CA 1
ATOM 709 C C . GLU A 1 94 ? -12.045 -11.427 8.227 1.00 90.25 94 GLU A C 1
ATOM 711 O O . GLU A 1 94 ? -11.724 -11.705 9.381 1.00 90.25 94 GLU A O 1
ATOM 716 N N . LEU A 1 95 ? -11.304 -10.612 7.472 1.00 90.38 95 LEU A N 1
ATOM 717 C CA . LEU A 1 95 ? -10.044 -10.032 7.932 1.00 90.38 95 LEU A CA 1
ATOM 718 C C . LEU A 1 95 ? -10.271 -8.920 8.963 1.00 90.38 95 LEU A C 1
ATOM 720 O O . LEU A 1 95 ? -9.472 -8.774 9.886 1.00 90.38 95 LEU A O 1
ATOM 724 N N . LEU A 1 96 ? -11.376 -8.173 8.855 1.00 89.00 96 LEU A N 1
ATOM 725 C CA . LEU A 1 96 ? -11.797 -7.225 9.891 1.00 89.00 96 LEU A CA 1
ATOM 726 C C . LEU A 1 96 ? -12.148 -7.930 11.203 1.00 89.00 96 LEU A C 1
ATOM 728 O O . LEU A 1 96 ? -11.791 -7.427 12.265 1.00 89.00 96 LEU A O 1
ATOM 732 N N . ALA A 1 97 ? -12.798 -9.095 11.152 1.00 89.00 97 ALA A N 1
ATOM 733 C CA . ALA A 1 97 ? -13.103 -9.883 12.344 1.00 89.00 97 ALA A CA 1
ATOM 734 C C . ALA A 1 97 ? -11.823 -10.373 13.040 1.00 89.00 97 ALA A C 1
ATOM 736 O O . ALA A 1 97 ? -11.713 -10.280 14.263 1.00 89.00 97 ALA A O 1
ATOM 737 N N . VAL A 1 98 ? -10.825 -10.816 12.265 1.00 91.06 98 VAL A N 1
ATOM 738 C CA . VAL A 1 98 ? -9.496 -11.165 12.795 1.00 91.06 98 VAL A CA 1
ATOM 739 C C . VAL A 1 98 ? -8.833 -9.947 13.437 1.00 91.06 98 VAL A C 1
ATOM 741 O O . VAL A 1 98 ? -8.364 -10.031 14.572 1.00 91.06 98 VAL A O 1
ATOM 744 N N . LEU A 1 99 ? -8.843 -8.799 12.754 1.00 90.19 99 LEU A N 1
ATOM 745 C CA . LEU A 1 99 ? -8.258 -7.561 13.268 1.00 90.19 99 LEU A CA 1
ATOM 746 C C . LEU A 1 99 ? -8.941 -7.097 14.566 1.00 90.19 99 LEU A C 1
ATOM 748 O O . LEU A 1 99 ? -8.268 -6.663 15.499 1.00 90.19 99 LEU A O 1
ATOM 752 N N . ARG A 1 100 ? -10.267 -7.244 14.660 1.00 89.81 100 ARG A N 1
ATOM 753 C CA . ARG A 1 100 ? -11.051 -6.947 15.867 1.00 89.81 100 ARG A CA 1
ATOM 754 C C . ARG A 1 100 ? -10.655 -7.819 17.058 1.00 89.81 100 ARG A C 1
ATOM 756 O O . ARG A 1 100 ? -10.728 -7.350 18.185 1.00 89.81 100 ARG A O 1
ATOM 763 N N . GLY A 1 101 ? -10.235 -9.062 16.822 1.00 89.50 101 GLY A N 1
ATOM 764 C CA . GLY A 1 101 ? -9.702 -9.936 17.872 1.00 89.50 101 GLY A CA 1
ATOM 765 C C . GLY A 1 101 ? -8.283 -9.572 18.324 1.00 89.50 101 GLY A C 1
ATOM 766 O O . GLY A 1 101 ? -7.873 -9.971 19.409 1.00 89.50 101 GLY A O 1
ATOM 767 N N . GLN A 1 102 ? -7.532 -8.829 17.506 1.00 89.94 102 GLN A N 1
ATOM 768 C CA . GLN A 1 102 ? -6.136 -8.456 17.767 1.00 89.94 102 GLN A CA 1
ATOM 769 C C . GLN A 1 102 ? -5.980 -7.046 18.351 1.00 89.94 102 GLN A C 1
ATOM 771 O O . GLN A 1 102 ? -5.001 -6.777 19.044 1.00 89.94 102 GLN A O 1
ATOM 776 N N . LEU A 1 103 ? -6.919 -6.145 18.065 1.00 89.12 103 LEU A N 1
ATOM 777 C CA . LEU A 1 103 ? -6.964 -4.793 18.619 1.00 89.12 103 LEU A CA 1
ATOM 778 C C . LEU A 1 103 ? -7.756 -4.766 19.925 1.00 89.12 103 LEU A C 1
ATOM 780 O O . LEU A 1 103 ? -8.799 -5.408 20.051 1.00 89.12 103 LEU A O 1
ATOM 784 N N . ARG A 1 104 ? -7.330 -3.929 20.875 1.00 90.81 104 ARG A N 1
ATOM 785 C CA . ARG A 1 104 ? -8.188 -3.574 22.011 1.00 90.81 104 ARG A CA 1
ATOM 786 C C . ARG A 1 104 ? -9.461 -2.892 21.510 1.00 90.81 104 ARG A C 1
ATOM 788 O O . ARG A 1 104 ? -9.427 -2.108 20.561 1.00 90.81 104 ARG A O 1
ATOM 795 N N . GLN A 1 105 ? -10.577 -3.143 22.193 1.00 87.88 105 GLN A N 1
ATOM 796 C CA . GLN A 1 105 ? -11.896 -2.636 21.798 1.00 87.88 105 GLN A CA 1
ATOM 797 C C . GLN A 1 105 ? -11.921 -1.107 21.627 1.00 87.88 105 GLN A C 1
ATOM 799 O O . GLN A 1 105 ? -12.502 -0.609 20.667 1.00 87.88 105 GLN A O 1
ATOM 804 N N . GLU A 1 106 ? -11.238 -0.368 22.509 1.00 87.94 106 GLU A N 1
ATOM 805 C CA . GLU A 1 106 ? -11.102 1.090 22.401 1.00 87.94 106 GLU A CA 1
ATOM 806 C C . GLU A 1 106 ? -10.402 1.505 21.097 1.00 87.94 106 GLU A C 1
ATOM 808 O O . GLU A 1 106 ? -10.838 2.430 20.415 1.00 87.94 106 GLU A O 1
ATOM 813 N N . MET A 1 107 ? -9.332 0.800 20.720 1.00 88.19 107 MET A N 1
ATOM 814 C CA . MET A 1 107 ? -8.556 1.131 19.527 1.00 88.19 107 MET A CA 1
ATOM 815 C C . MET A 1 107 ? -9.282 0.764 18.240 1.00 88.19 107 MET A C 1
ATOM 817 O O . MET A 1 107 ? -9.176 1.489 17.253 1.00 88.19 107 MET A O 1
ATOM 821 N N . PHE A 1 108 ? -10.065 -0.314 18.267 1.00 88.19 108 PHE A N 1
ATOM 822 C CA . PHE A 1 108 ? -10.950 -0.659 17.162 1.00 88.19 108 PHE A CA 1
ATOM 823 C C . PHE A 1 108 ? -12.034 0.410 16.953 1.00 88.19 108 PHE A C 1
ATOM 825 O O . PHE A 1 108 ? -12.263 0.825 15.822 1.00 88.19 108 PHE A O 1
ATOM 832 N N . GLY A 1 109 ? -12.623 0.940 18.032 1.00 87.19 109 GLY A N 1
ATOM 833 C CA . GLY A 1 109 ? -13.575 2.055 17.940 1.00 87.19 109 GLY A CA 1
ATOM 834 C C . GLY A 1 109 ? -12.960 3.318 17.323 1.00 87.19 109 GLY A C 1
ATOM 835 O O . GLY A 1 109 ? -13.588 3.978 16.500 1.00 87.19 109 GLY A O 1
ATOM 836 N N . LYS A 1 110 ? -11.692 3.624 17.632 1.00 87.44 110 LYS A N 1
ATOM 837 C CA . LYS A 1 110 ? -10.971 4.742 16.991 1.00 87.44 110 LYS A CA 1
ATOM 838 C C . LYS A 1 110 ? -10.677 4.483 15.513 1.00 87.44 110 LYS A C 1
ATOM 840 O O . LYS A 1 110 ? -10.691 5.420 14.721 1.00 87.44 110 LYS A O 1
ATOM 845 N N . LEU A 1 111 ? -10.436 3.233 15.116 1.00 87.25 111 LEU A N 1
ATOM 846 C CA . LEU A 1 111 ? -10.302 2.871 13.703 1.00 87.25 111 LEU A CA 1
ATOM 847 C C . LEU A 1 111 ? -11.617 3.099 12.936 1.00 87.25 111 LEU A C 1
ATOM 849 O O . LEU A 1 111 ? -11.590 3.651 11.837 1.00 87.25 111 LEU A O 1
ATOM 8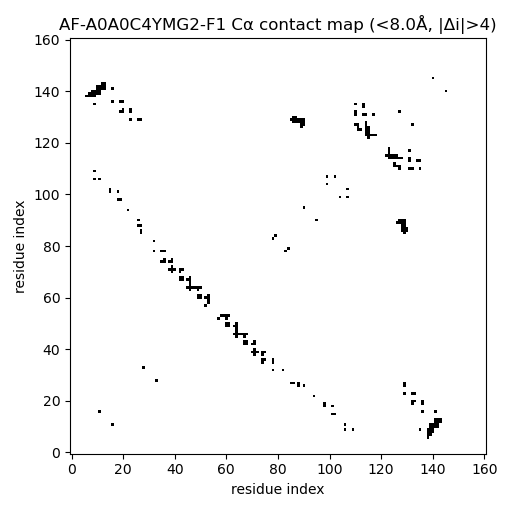53 N N . GLU A 1 112 ? -12.759 2.721 13.516 1.00 86.62 112 GLU A N 1
ATOM 854 C CA . GLU A 1 112 ? -14.088 3.002 12.949 1.00 86.62 112 GLU A CA 1
ATOM 855 C C . GLU A 1 112 ? -14.358 4.512 12.870 1.00 86.62 112 GLU A C 1
ATOM 857 O O . GLU A 1 112 ? -14.873 5.009 11.868 1.00 86.62 112 GLU A O 1
ATOM 862 N N . GLU A 1 113 ? -13.933 5.272 13.879 1.00 85.31 113 GLU A N 1
ATOM 863 C CA . GLU A 1 113 ? -14.028 6.728 13.863 1.00 85.31 113 GLU A CA 1
ATOM 864 C C . GLU A 1 113 ? -13.190 7.336 12.725 1.00 85.31 113 GLU A C 1
ATOM 866 O O . GLU A 1 113 ? -13.679 8.188 11.982 1.00 85.31 113 GLU A O 1
ATOM 871 N N . VAL A 1 114 ? -11.963 6.858 12.502 1.00 83.88 114 VAL A N 1
ATOM 872 C CA . VAL A 1 114 ? -11.148 7.265 11.343 1.00 83.88 114 VAL A CA 1
ATOM 873 C C . VAL A 1 114 ? -11.846 6.906 10.026 1.00 83.88 114 VAL A C 1
ATOM 875 O O . VAL A 1 114 ? -11.847 7.719 9.101 1.00 83.88 114 VAL A O 1
ATOM 878 N N . ALA A 1 115 ? -12.498 5.742 9.944 1.00 83.38 115 ALA A N 1
ATOM 879 C CA . ALA A 1 115 ? -13.291 5.353 8.774 1.00 83.38 115 ALA A CA 1
ATOM 880 C C . ALA A 1 115 ? -14.456 6.321 8.520 1.00 83.38 115 ALA A C 1
ATOM 882 O O . ALA A 1 115 ? -14.678 6.726 7.384 1.00 83.38 115 ALA A O 1
ATOM 883 N N . SER A 1 116 ? -15.154 6.751 9.575 1.00 79.56 116 SER A N 1
ATOM 884 C CA . SER A 1 116 ? -16.249 7.724 9.464 1.00 79.56 116 SER A CA 1
ATOM 885 C C . SER A 1 116 ? -15.792 9.135 9.073 1.00 79.56 116 SER A C 1
ATOM 887 O O . SER A 1 116 ? -16.567 9.883 8.481 1.00 79.56 116 SER A O 1
ATOM 889 N N . ARG A 1 117 ? -14.539 9.504 9.386 1.00 77.69 117 ARG A N 1
ATOM 890 C CA . ARG A 1 117 ? -13.952 10.826 9.095 1.00 77.69 117 ARG A CA 1
ATOM 891 C C . ARG A 1 117 ? -13.321 10.913 7.703 1.00 77.69 117 ARG A C 1
ATOM 893 O O . ARG A 1 117 ? -13.237 12.000 7.136 1.00 77.69 117 ARG A O 1
ATOM 900 N N . LEU A 1 118 ? -12.818 9.800 7.168 1.00 72.81 118 LEU A N 1
ATOM 901 C CA . LEU A 1 118 ? 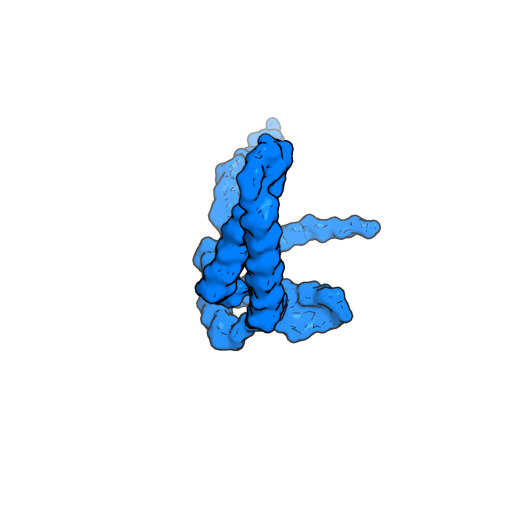-12.144 9.750 5.869 1.00 72.81 118 LEU A CA 1
ATOM 902 C C . LEU A 1 118 ? -13.156 9.722 4.722 1.00 72.81 118 LEU A C 1
ATOM 904 O O . LEU A 1 118 ? -13.482 8.671 4.179 1.00 72.81 118 LEU A O 1
ATOM 908 N N . THR A 1 119 ? -13.602 10.900 4.303 1.00 63.38 119 THR A N 1
ATOM 909 C CA . THR A 1 119 ? -14.517 11.064 3.168 1.00 63.38 119 THR A CA 1
ATOM 910 C C . THR A 1 119 ? -13.941 12.016 2.142 1.00 63.38 119 THR A C 1
ATOM 912 O O . THR A 1 119 ? -13.546 13.128 2.490 1.00 63.38 119 THR A O 1
ATOM 915 N N . HIS A 1 120 ? -13.897 11.595 0.874 1.00 53.69 120 HIS A N 1
ATOM 916 C CA . HIS A 1 120 ? -13.513 12.500 -0.205 1.00 53.69 120 HIS A CA 1
ATOM 917 C C . HIS A 1 120 ? -14.652 13.467 -0.582 1.00 53.69 120 HIS A C 1
ATOM 919 O O . HIS A 1 120 ? -14.306 14.575 -0.947 1.00 53.69 120 HIS A O 1
ATOM 925 N N . ASP A 1 121 ? -15.950 13.138 -0.399 1.00 50.53 121 ASP A N 1
ATOM 926 C CA . ASP A 1 121 ? -17.072 13.993 -0.876 1.00 50.53 121 ASP A CA 1
ATOM 927 C C . ASP A 1 121 ? -18.470 13.799 -0.190 1.00 50.53 121 ASP A C 1
ATOM 929 O O . ASP A 1 121 ? -19.500 14.116 -0.783 1.00 50.53 121 ASP A O 1
ATOM 933 N N . GLY A 1 122 ? -18.603 13.289 1.046 1.00 46.56 122 GLY A N 1
ATOM 934 C CA . GLY A 1 122 ? -19.939 13.101 1.672 1.00 46.56 122 GLY A CA 1
ATOM 935 C C . GLY A 1 122 ? -19.916 12.462 3.067 1.00 46.56 122 GLY A C 1
ATOM 936 O O . GLY A 1 122 ? -18.824 12.231 3.56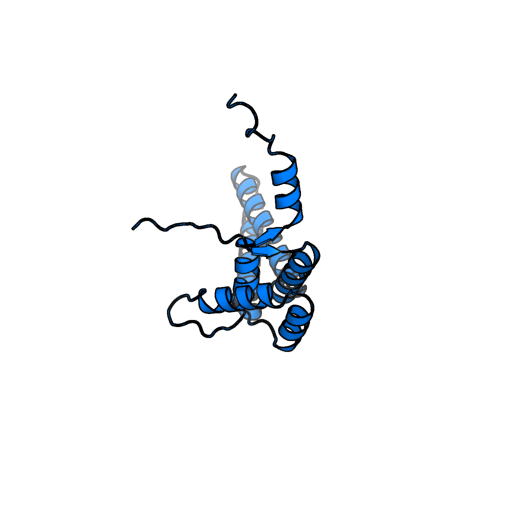5 1.00 46.56 122 GLY A O 1
ATOM 937 N N . PRO A 1 123 ? -21.062 12.190 3.732 1.00 47.78 123 PRO A N 1
ATOM 938 C CA . PRO A 1 123 ? -21.076 11.532 5.044 1.00 47.78 123 PRO A CA 1
ATOM 939 C C . PRO A 1 123 ? -20.439 10.138 4.958 1.00 47.78 123 PRO A C 1
ATOM 941 O O . PRO A 1 123 ? -20.723 9.384 4.029 1.00 47.78 123 PRO A O 1
ATOM 944 N N . GLY A 1 124 ? -19.560 9.816 5.912 1.00 58.66 124 GLY A N 1
ATOM 945 C CA . GLY A 1 124 ? -18.780 8.579 5.915 1.00 58.66 124 GLY A CA 1
ATOM 946 C C . GLY A 1 124 ? -19.664 7.345 5.881 1.00 58.66 124 GLY A C 1
ATOM 947 O O . GLY A 1 124 ? -20.534 7.180 6.731 1.00 58.66 124 GLY A O 1
ATOM 948 N N . ASP A 1 125 ? -19.404 6.462 4.916 1.00 68.25 125 ASP A N 1
ATOM 949 C CA . ASP A 1 125 ? -20.055 5.152 4.811 1.00 68.25 125 ASP A CA 1
ATOM 950 C C . ASP A 1 125 ? -19.614 4.195 5.939 1.00 68.25 125 ASP A C 1
ATOM 952 O O . ASP A 1 125 ? -20.171 3.109 6.087 1.00 68.25 125 ASP A O 1
ATOM 956 N N . GLY A 1 126 ? -18.623 4.603 6.746 1.00 73.62 126 GLY A N 1
ATOM 957 C CA . GLY A 1 126 ? -18.049 3.810 7.832 1.00 73.62 126 GLY A CA 1
ATOM 958 C C . GLY A 1 126 ? -17.208 2.638 7.328 1.00 73.62 126 GLY A C 1
ATOM 959 O O . GLY A 1 126 ? -16.856 1.750 8.105 1.00 73.62 126 GLY A O 1
ATOM 960 N N . VAL A 1 127 ? -16.880 2.604 6.032 1.00 83.50 127 VAL A N 1
ATOM 961 C CA . VAL A 1 127 ? -16.203 1.465 5.421 1.00 83.50 127 VAL A CA 1
ATOM 962 C C . VAL A 1 127 ? -14.703 1.556 5.666 1.00 83.50 127 VAL A C 1
ATOM 964 O O . VAL A 1 127 ? -14.013 2.471 5.214 1.00 83.50 127 VAL A O 1
ATOM 967 N N . ILE A 1 1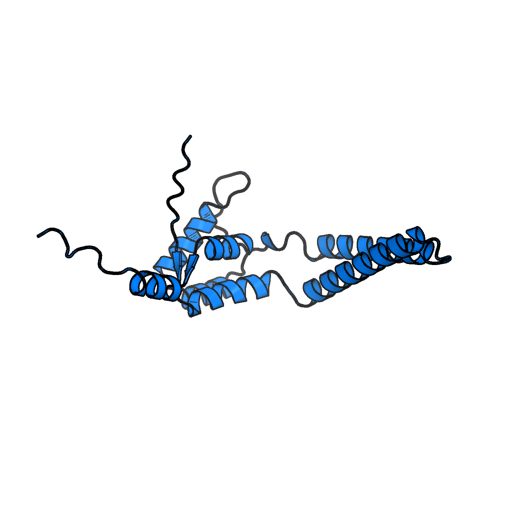28 ? -14.165 0.549 6.353 1.00 86.00 128 ILE A N 1
ATOM 968 C CA . ILE A 1 128 ? -12.725 0.429 6.574 1.00 86.00 128 ILE A CA 1
ATOM 969 C C . ILE A 1 128 ? -12.066 -0.020 5.267 1.00 86.00 128 ILE A C 1
ATOM 971 O O . ILE A 1 128 ? -12.279 -1.131 4.771 1.00 86.00 128 ILE A O 1
ATOM 975 N N . ARG A 1 129 ? -11.235 0.862 4.713 1.00 90.06 129 ARG A N 1
ATOM 976 C CA . ARG A 1 129 ? -10.420 0.625 3.517 1.00 90.06 129 ARG A CA 1
ATOM 977 C C . ARG A 1 129 ? -8.948 0.544 3.895 1.00 90.06 129 ARG A C 1
ATOM 979 O O . ARG A 1 129 ? -8.549 0.917 4.998 1.00 90.06 129 ARG A O 1
ATOM 986 N N . VAL A 1 130 ? -8.114 0.115 2.955 1.00 88.56 130 VAL A N 1
ATOM 987 C CA . VAL A 1 130 ? -6.650 0.136 3.105 1.00 88.56 130 VAL A CA 1
ATOM 988 C C . VAL A 1 130 ? -6.147 1.523 3.526 1.00 88.56 130 VAL A C 1
ATOM 990 O O . VAL A 1 130 ? -5.352 1.629 4.460 1.00 88.56 130 VAL A O 1
ATOM 993 N N . ARG A 1 131 ? -6.659 2.595 2.909 1.00 86.88 131 ARG A N 1
ATOM 994 C CA . ARG A 1 131 ? -6.359 3.982 3.291 1.00 86.88 131 ARG A CA 1
ATOM 995 C C . ARG A 1 131 ? -6.680 4.265 4.755 1.00 86.88 131 ARG A C 1
ATOM 997 O O . ARG A 1 131 ? -5.888 4.917 5.426 1.00 86.88 131 ARG A O 1
ATOM 1004 N N . THR A 1 132 ? -7.809 3.763 5.253 1.00 88.06 132 THR A N 1
ATOM 1005 C CA . THR A 1 132 ? -8.219 3.906 6.656 1.00 88.06 132 THR A CA 1
ATOM 1006 C C . THR A 1 132 ? -7.195 3.279 7.593 1.00 88.06 132 THR A C 1
ATOM 1008 O O . THR A 1 132 ? -6.801 3.909 8.570 1.00 88.06 132 THR A O 1
ATOM 1011 N N . LEU A 1 133 ? -6.701 2.079 7.267 1.00 90.06 133 LEU A N 1
ATOM 1012 C CA . LEU A 1 133 ? -5.666 1.404 8.057 1.00 90.06 133 LEU A CA 1
ATOM 1013 C C . LEU A 1 133 ? -4.358 2.210 8.083 1.00 90.06 133 LEU A C 1
ATOM 1015 O O . LEU A 1 133 ? -3.752 2.370 9.143 1.00 90.06 133 LEU A O 1
ATOM 1019 N N . TRP A 1 134 ? -3.930 2.751 6.937 1.00 89.69 134 TRP A N 1
ATOM 1020 C CA . TRP A 1 134 ? -2.724 3.583 6.863 1.00 89.69 134 TRP A CA 1
ATOM 1021 C C . TRP A 1 134 ? -2.874 4.911 7.601 1.00 89.69 134 TRP A C 1
ATOM 1023 O O . TRP A 1 134 ? -1.955 5.310 8.316 1.00 89.69 134 TRP A O 1
ATOM 1033 N N . GLN A 1 135 ? -4.030 5.564 7.483 1.00 87.62 135 GLN A N 1
ATOM 1034 C CA . GLN A 1 135 ? -4.322 6.795 8.210 1.00 87.62 135 GLN A CA 1
ATOM 1035 C C . GLN A 1 135 ? -4.322 6.541 9.717 1.00 87.62 135 GLN A C 1
ATOM 1037 O O . GLN A 1 135 ? -3.646 7.250 10.457 1.00 87.62 135 GLN A O 1
ATOM 1042 N N . PHE A 1 136 ? -4.996 5.480 10.162 1.00 88.56 136 PHE A N 1
ATOM 1043 C CA . PHE A 1 136 ? -5.021 5.087 11.564 1.00 88.56 136 PHE A CA 1
ATOM 1044 C C . PHE A 1 136 ? -3.610 4.828 12.103 1.00 88.56 136 PHE A C 1
ATOM 1046 O O . PHE A 1 136 ? -3.266 5.324 13.173 1.00 88.56 136 PHE A O 1
ATOM 1053 N N . LEU A 1 137 ? -2.753 4.135 11.343 1.00 88.00 137 LEU A N 1
ATOM 1054 C CA . LEU A 1 137 ? -1.341 3.957 11.697 1.00 88.00 137 LEU A CA 1
ATOM 1055 C C . LEU A 1 137 ? -0.568 5.280 11.753 1.00 88.00 137 LEU A C 1
ATOM 1057 O O . LEU A 1 137 ? 0.280 5.435 12.627 1.00 88.00 137 LEU A O 1
ATOM 1061 N N . SER A 1 138 ? -0.838 6.219 10.843 1.00 85.88 138 SER A N 1
ATOM 1062 C CA . SER A 1 138 ? -0.180 7.533 10.825 1.00 85.88 138 SER A CA 1
ATOM 1063 C C . SER A 1 138 ? -0.588 8.422 12.004 1.00 85.88 138 SER A C 1
ATOM 1065 O O . SER A 1 138 ? 0.221 9.201 12.501 1.00 85.88 138 SER A O 1
ATOM 1067 N N . GLU A 1 139 ? -1.818 8.252 12.492 1.00 85.69 139 GLU A N 1
ATOM 1068 C CA . GLU A 1 139 ? -2.357 8.911 13.684 1.00 85.69 139 GLU A CA 1
ATOM 1069 C C . GLU A 1 139 ? -2.000 8.154 14.976 1.00 85.69 139 GLU A C 1
ATOM 1071 O O . GLU A 1 139 ? -2.420 8.541 16.064 1.00 85.69 139 GLU A O 1
ATOM 1076 N N . SER A 1 140 ? -1.215 7.075 14.890 1.00 83.44 140 SER A N 1
ATOM 1077 C CA . SER A 1 140 ? -0.850 6.235 16.030 1.00 83.44 140 SER A CA 1
ATOM 1078 C C . SER A 1 140 ? 0.618 6.355 16.429 1.00 83.44 140 SER A C 1
ATOM 1080 O O . SER A 1 140 ? 1.511 6.555 15.609 1.00 83.44 140 SER A O 1
ATOM 1082 N N . VAL A 1 141 ? 0.886 6.160 17.719 1.00 78.56 141 VAL A N 1
ATOM 1083 C CA . VAL A 1 141 ? 2.226 6.109 18.309 1.00 78.56 141 VAL A CA 1
ATOM 1084 C C . VAL A 1 141 ? 2.391 4.826 19.104 1.00 78.56 141 VAL A C 1
ATOM 1086 O O . VAL A 1 141 ? 1.499 4.402 19.835 1.00 78.56 141 VAL A O 1
ATOM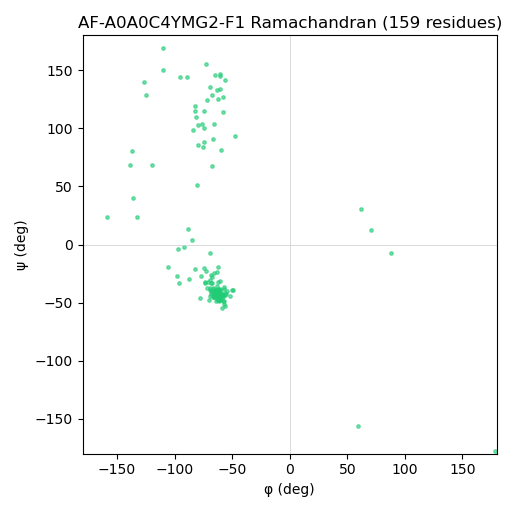 1089 N N . ALA A 1 142 ? 3.571 4.218 18.992 1.00 79.62 142 ALA A N 1
ATOM 1090 C CA . ALA A 1 142 ? 3.920 3.040 19.771 1.00 79.62 142 ALA A CA 1
ATOM 1091 C C . ALA A 1 142 ? 4.061 3.387 21.260 1.00 79.62 142 ALA A C 1
ATOM 1093 O O . ALA A 1 142 ? 4.839 4.276 21.617 1.00 79.62 142 ALA A O 1
ATOM 1094 N N . SER A 1 143 ? 3.391 2.638 22.137 1.00 77.00 143 SER A N 1
ATOM 1095 C CA . SER A 1 143 ? 3.467 2.818 23.597 1.00 77.00 143 SER A CA 1
ATOM 1096 C C . SER A 1 143 ? 4.913 2.899 24.118 1.00 77.00 143 SER A C 1
ATOM 1098 O O . SER A 1 143 ? 5.242 3.760 24.934 1.00 77.00 143 SER A O 1
ATOM 1100 N N . ASP A 1 144 ? 5.829 2.096 23.571 1.00 72.69 144 ASP A N 1
ATOM 1101 C CA . ASP A 1 144 ? 7.235 2.090 23.995 1.00 72.69 144 ASP A CA 1
ATOM 1102 C C . ASP A 1 144 ? 7.992 3.377 23.650 1.00 72.69 144 ASP A C 1
ATOM 1104 O O . ASP A 1 144 ? 8.926 3.765 24.356 1.00 72.69 144 ASP A O 1
ATOM 1108 N N . THR A 1 145 ? 7.584 4.077 22.589 1.00 67.19 145 THR A N 1
ATOM 1109 C CA . THR A 1 145 ? 8.174 5.380 22.251 1.00 67.19 145 THR A CA 1
ATOM 1110 C C . THR A 1 145 ? 7.763 6.460 23.250 1.00 67.19 145 THR A C 1
ATOM 1112 O O . THR A 1 145 ? 8.585 7.317 23.578 1.00 67.19 145 THR A O 1
ATOM 1115 N N . LEU A 1 146 ? 6.550 6.373 23.810 1.00 66.38 146 LEU A N 1
ATOM 1116 C CA . LEU A 1 146 ? 6.100 7.244 24.899 1.00 66.38 146 LEU A CA 1
ATOM 1117 C C . LEU A 1 146 ? 6.836 6.918 26.200 1.00 66.38 146 LEU A C 1
ATOM 1119 O O . LEU A 1 146 ? 7.440 7.812 26.784 1.00 66.38 146 LEU A O 1
ATOM 1123 N N . LYS A 1 147 ? 6.930 5.635 26.579 1.00 70.00 147 LYS A N 1
ATOM 1124 C CA . LYS A 1 147 ? 7.683 5.206 27.774 1.00 70.00 147 LYS A CA 1
ATOM 1125 C C . LYS A 1 147 ? 9.140 5.679 27.751 1.00 70.00 147 LYS A C 1
ATOM 1127 O O . LYS A 1 147 ? 9.654 6.168 28.752 1.00 70.00 147 LYS A O 1
ATOM 1132 N N . ARG A 1 148 ? 9.814 5.588 26.596 1.00 70.31 148 ARG A N 1
ATOM 1133 C CA . ARG A 1 148 ? 11.188 6.102 26.424 1.00 70.31 148 ARG A CA 1
ATOM 1134 C C . ARG A 1 148 ? 11.273 7.626 26.498 1.00 70.31 148 ARG A C 1
ATOM 1136 O O . ARG A 1 148 ? 12.297 8.143 26.937 1.00 70.31 148 ARG A O 1
ATOM 1143 N N . ARG A 1 149 ? 10.245 8.347 26.041 1.00 66.25 149 ARG A N 1
ATOM 1144 C CA . ARG A 1 149 ? 10.175 9.811 26.139 1.00 66.25 149 ARG A CA 1
ATOM 1145 C C . ARG A 1 149 ? 10.003 10.254 27.589 1.00 66.25 149 ARG A C 1
ATOM 1147 O O . ARG A 1 149 ? 10.711 11.162 28.016 1.00 66.25 149 ARG A O 1
ATOM 1154 N N . ASP A 1 150 ? 9.120 9.597 28.330 1.00 65.75 150 ASP A N 1
ATOM 1155 C CA . ASP A 1 150 ? 8.848 9.914 29.732 1.00 65.75 150 ASP A CA 1
ATOM 1156 C C . ASP A 1 150 ? 10.050 9.579 30.619 1.00 65.75 150 ASP A C 1
ATOM 1158 O O . ASP A 1 150 ? 10.458 10.405 31.430 1.00 65.75 150 ASP A O 1
ATOM 1162 N N . ALA A 1 151 ? 10.731 8.458 30.361 1.00 71.19 151 ALA A N 1
ATOM 1163 C CA . ALA A 1 151 ? 11.985 8.109 31.034 1.00 71.19 151 ALA A CA 1
ATOM 1164 C C . ALA A 1 151 ? 13.135 9.110 30.781 1.00 71.19 151 ALA A C 1
ATOM 1166 O O . ALA A 1 151 ? 14.106 9.139 31.533 1.00 71.19 151 ALA A O 1
ATOM 1167 N N . ARG A 1 152 ? 13.055 9.925 29.719 1.00 66.69 152 ARG A N 1
ATOM 1168 C CA . ARG A 1 152 ? 14.054 10.953 29.373 1.00 66.69 152 ARG A CA 1
ATOM 1169 C C . ARG A 1 152 ? 13.687 12.355 29.858 1.00 66.69 152 ARG A C 1
ATOM 1171 O O . ARG A 1 152 ? 14.487 13.267 29.653 1.00 66.69 152 ARG A O 1
ATOM 1178 N N . ARG A 1 153 ? 12.515 12.567 30.466 1.00 56.53 153 ARG A N 1
ATOM 1179 C CA . ARG A 1 153 ? 12.187 13.853 31.094 1.00 56.53 153 ARG A CA 1
ATOM 1180 C C . ARG A 1 153 ? 12.826 13.896 32.486 1.00 56.53 153 ARG A C 1
ATOM 1182 O O . ARG A 1 153 ? 12.360 13.177 33.364 1.00 56.53 153 ARG A O 1
ATOM 1189 N N . PRO A 1 154 ? 13.866 14.719 32.725 1.00 55.44 154 PRO A N 1
ATOM 1190 C CA . PRO A 1 154 ? 14.303 14.972 34.087 1.00 55.44 154 PRO A CA 1
ATOM 1191 C C . PRO A 1 154 ? 13.159 15.662 34.834 1.00 55.44 154 PRO A C 1
ATOM 1193 O O . PRO A 1 154 ? 12.553 16.605 34.318 1.00 55.44 154 PRO A O 1
ATOM 1196 N N . THR A 1 155 ? 12.867 15.181 36.037 1.00 57.28 155 THR A N 1
ATOM 1197 C CA . THR A 1 155 ? 11.916 15.731 37.006 1.00 57.28 155 THR A CA 1
ATOM 1198 C C . THR A 1 155 ? 12.329 17.163 37.377 1.00 57.28 155 THR A C 1
ATOM 1200 O O . THR A 1 155 ? 12.986 17.409 38.383 1.00 57.28 155 THR A O 1
ATOM 1203 N N . LYS A 1 156 ? 11.990 18.147 36.537 1.00 52.62 156 LYS A N 1
ATOM 1204 C CA . LYS A 1 156 ? 12.162 19.585 36.809 1.00 52.62 156 LYS A CA 1
ATOM 1205 C C . LYS A 1 156 ? 11.023 20.115 37.692 1.00 52.62 156 LYS A C 1
ATOM 1207 O O . LYS A 1 156 ? 10.387 21.104 37.359 1.00 52.62 156 LYS A O 1
ATOM 1212 N N . GLU A 1 157 ? 10.765 19.453 38.814 1.00 52.19 157 GLU A N 1
ATOM 1213 C CA . GLU A 1 157 ? 9.729 19.875 39.771 1.00 52.19 157 GLU A CA 1
ATOM 1214 C C . GLU A 1 157 ? 10.213 19.878 41.229 1.00 52.19 157 GLU A C 1
ATOM 1216 O O . GLU A 1 157 ? 9.418 19.825 42.156 1.00 52.19 157 GLU A O 1
ATOM 1221 N N . SER A 1 158 ? 11.528 19.995 41.454 1.00 50.53 158 SER A N 1
ATOM 1222 C CA . SER A 1 158 ? 12.094 20.099 42.810 1.00 50.53 158 SER A CA 1
ATOM 1223 C C . SER A 1 158 ? 13.184 21.173 42.944 1.00 50.53 158 SER A C 1
ATOM 1225 O O . SER A 1 158 ? 14.184 20.968 43.621 1.00 50.53 158 SER A O 1
ATOM 1227 N N . GLN A 1 159 ? 13.004 22.332 42.304 1.00 48.28 159 GLN A N 1
ATOM 1228 C CA . GLN A 1 159 ? 13.729 23.566 42.653 1.00 48.28 159 GLN A CA 1
ATOM 1229 C C . GLN A 1 159 ? 12.776 24.766 42.599 1.00 48.28 159 GLN A C 1
ATOM 1231 O O . GLN A 1 159 ? 12.850 25.620 41.723 1.00 48.28 159 GLN A O 1
ATOM 1236 N N . ALA A 1 160 ? 11.841 24.783 43.542 1.00 48.22 160 ALA A N 1
ATOM 1237 C CA . ALA A 1 160 ? 11.211 25.995 44.045 1.00 48.22 160 ALA A CA 1
ATOM 1238 C C . ALA A 1 160 ? 11.155 25.826 45.568 1.00 48.22 160 ALA A C 1
ATOM 1240 O O . ALA A 1 160 ? 10.171 25.339 46.119 1.00 48.22 160 ALA A O 1
ATOM 1241 N N . GLY A 1 161 ? 12.290 26.097 46.207 1.00 39.12 161 GLY A N 1
ATOM 1242 C CA . GLY A 1 161 ? 12.481 26.147 47.650 1.00 39.12 161 GLY A CA 1
ATOM 1243 C C . GLY A 1 161 ? 13.450 27.272 47.943 1.00 39.12 161 GLY A C 1
ATOM 1244 O O . GLY A 1 161 ? 14.488 27.305 47.243 1.00 39.12 161 GLY A O 1
#

Solvent-accessible surface area (backbone atoms only — not comparable to full-atom values): 9013 Å² total; per-residue (Å²): 132,86,78,79,80,73,77,68,59,43,75,31,51,70,67,39,51,47,53,51,49,51,52,34,43,58,69,54,52,41,71,69,54,50,53,49,52,51,51,26,53,52,27,43,50,49,16,54,52,21,50,54,43,34,74,71,71,44,83,80,27,54,67,54,16,52,52,26,41,53,51,20,50,52,42,51,51,51,45,48,72,76,59,52,67,42,50,70,41,68,58,54,68,72,59,50,52,53,48,56,75,63,35,57,70,73,58,46,52,51,46,46,50,47,11,38,68,66,48,96,86,61,86,41,86,48,63,51,20,34,43,40,47,53,50,48,54,71,40,36,39,50,47,67,61,51,55,56,52,58,74,64,55,76,83,87,80,80,84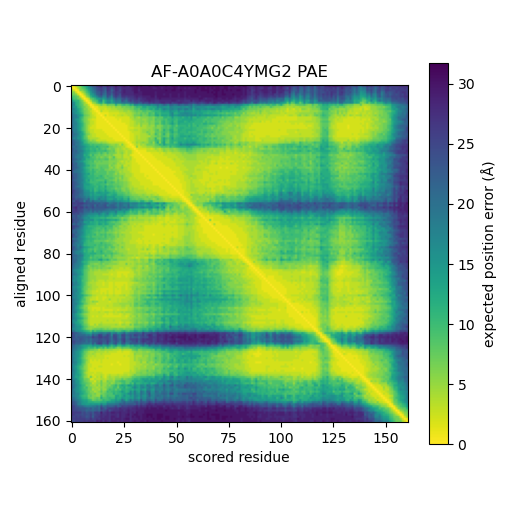,88,128

pLDDT: mean 79.65, std 14.68, range [29.67, 94.12]

Mean predicted aligned error: 11.09 Å

Foldseek 3Di:
DPPPPPLLAAADAPQLLCLLVVLLCCQLPDPVLVVLVVLLVVLQVLLVVLVVVVVVVDPPSNVVSVVSVVVSVVSVVVSCVPCNPSQAAFRDPVSLVVSCVRDDPVLNVVLLVLQQVDDPDDGRPSTRGSNSSVVSSVSHDYNVVVVVVVVPDDPPPPPPD

Secondary structure (DSSP, 8-state):
---------EEE-HHHHHHHHHHHHHHH--HHHHHHHHHHHHHHHHHHHHHHHHHTT-TTHHHHHHHHHHHHHHHHHHHHHHH--GGGPBPPHHHHHHHHHHS-HHHHHHHHHHHHH--SSSS-----BHHHHHHHHHTEEEHHHHHHHHTTS----S---